Protein AF-A0A7Y3JHS6-F1 (afdb_monomer_lite)

Foldseek 3Di:
DKFQAAQQPDDPVCHCVRVLQVVLLQCAFPPAHHCRVQVLQVVVPHHEPPQWDWDGDHGIIDTGHHDDPVDPVGVVVVVVSVVRVVVGGDDDPVVSVVSVVVSVVVVVVVVVVVVD

Sequence (116 aa):
MLVHAGSVQETPEQRGLAHLLEHLEFQGTEHFAPQAIVNFLETNGMKFGADLNAQTGFTSTQFFLDVPTEKPEIFQTALQIIGDWAAGPKIVPAVFENEKKVVEEEARLRMDNVRG

Secondary structure (DSSP, 8-state):
-EES--GGG--GGGTTHHHHHHHHTTS--SS--TTHHHHHHHHTT--BTTTEEEEE-SS-EEEEE---SS-HHHHHHHHHHHHHHHH-----HHHHHHHHHHHHHHHHHHHHHHH-

Structure (mmCIF, N/CA/C/O backbone):
data_AF-A0A7Y3JHS6-F1
#
_entry.id   AF-A0A7Y3JHS6-F1
#
loop_
_atom_site.group_PDB
_atom_site.id
_atom_site.type_symbol
_atom_site.label_atom_id
_atom_site.label_alt_id
_atom_site.label_comp_id
_atom_site.label_asym_id
_atom_site.label_entity_id
_atom_site.label_seq_id
_atom_site.pdbx_PDB_ins_code
_atom_site.Cartn_x
_atom_site.Cartn_y
_atom_site.Cartn_z
_atom_site.occupancy
_atom_site.B_iso_or_equiv
_atom_site.auth_seq_id
_atom_site.auth_comp_id
_atom_site.auth_asym_id
_atom_site.auth_atom_id
_atom_site.pdbx_PDB_model_num
ATOM 1 N N . MET A 1 1 ? 3.722 -5.402 6.652 1.00 94.75 1 MET A N 1
ATOM 2 C CA . MET A 1 1 ? 4.011 -6.499 5.705 1.00 94.75 1 MET A CA 1
ATOM 3 C C . MET A 1 1 ? 5.229 -6.134 4.868 1.00 94.75 1 MET A C 1
ATOM 5 O O . MET A 1 1 ? 5.341 -4.984 4.466 1.00 94.75 1 MET A O 1
ATOM 9 N N . LEU A 1 2 ? 6.131 -7.086 4.621 1.00 97.38 2 LEU A N 1
ATOM 10 C CA . LEU A 1 2 ? 7.306 -6.895 3.767 1.00 97.38 2 LEU A CA 1
ATOM 11 C C . LEU A 1 2 ? 7.223 -7.845 2.570 1.00 97.38 2 LEU A C 1
ATOM 13 O O . LEU A 1 2 ? 7.159 -9.060 2.751 1.00 97.38 2 LEU A O 1
ATOM 17 N N . VAL A 1 3 ? 7.265 -7.283 1.367 1.00 97.25 3 VAL A N 1
ATOM 18 C CA . VAL A 1 3 ? 7.413 -8.012 0.107 1.00 97.25 3 VAL A CA 1
ATOM 19 C C . VAL A 1 3 ? 8.874 -7.904 -0.320 1.00 97.25 3 VAL A C 1
ATOM 21 O O . VAL A 1 3 ? 9.399 -6.806 -0.501 1.00 97.25 3 VAL A O 1
ATOM 24 N N . HIS A 1 4 ? 9.553 -9.039 -0.487 1.00 96.94 4 HIS A N 1
ATOM 25 C CA . HIS A 1 4 ? 10.969 -9.102 -0.885 1.00 96.94 4 HIS A CA 1
ATOM 26 C C . HIS A 1 4 ? 11.180 -8.904 -2.399 1.00 96.94 4 HIS A C 1
ATOM 28 O O . HIS A 1 4 ? 11.974 -9.603 -3.030 1.00 96.94 4 HIS A O 1
ATOM 34 N N . ALA A 1 5 ? 10.440 -7.964 -2.979 1.00 96.00 5 ALA A N 1
ATOM 35 C CA . ALA A 1 5 ? 10.576 -7.511 -4.352 1.00 96.00 5 ALA A CA 1
ATOM 36 C C . ALA A 1 5 ? 10.334 -6.002 -4.393 1.00 96.00 5 ALA A C 1
ATOM 38 O O . ALA A 1 5 ? 9.418 -5.511 -3.740 1.00 96.00 5 ALA A O 1
ATOM 39 N N . GLY A 1 6 ? 11.177 -5.287 -5.126 1.00 94.88 6 GLY A N 1
ATOM 40 C CA . GLY A 1 6 ? 11.060 -3.862 -5.402 1.00 94.88 6 GLY A CA 1
ATOM 41 C C . GLY A 1 6 ? 11.390 -3.605 -6.869 1.00 94.88 6 GLY A C 1
ATOM 42 O O . GLY A 1 6 ? 11.260 -4.495 -7.712 1.00 94.88 6 GLY A O 1
ATOM 43 N N . SER A 1 7 ? 11.852 -2.400 -7.194 1.00 95.38 7 SER A N 1
ATOM 44 C CA . SER A 1 7 ? 12.109 -2.040 -8.595 1.00 95.38 7 SER A CA 1
ATOM 45 C C . SER A 1 7 ? 13.289 -2.774 -9.250 1.00 95.38 7 SER A C 1
ATOM 47 O O . SER A 1 7 ? 13.364 -2.825 -10.475 1.00 95.38 7 SER A O 1
ATOM 49 N N . VAL A 1 8 ? 14.205 -3.393 -8.493 1.00 96.19 8 VAL A N 1
ATOM 50 C CA . VAL A 1 8 ? 15.340 -4.143 -9.073 1.00 96.19 8 VAL A CA 1
ATOM 51 C C . VAL A 1 8 ? 14.899 -5.407 -9.808 1.00 96.19 8 VAL A C 1
ATOM 53 O O . VAL A 1 8 ? 15.609 -5.881 -10.692 1.00 96.19 8 VAL A O 1
ATOM 56 N N . GLN A 1 9 ? 13.741 -5.961 -9.453 1.00 96.31 9 GLN A N 1
ATOM 57 C CA . GLN A 1 9 ? 13.188 -7.151 -10.095 1.00 96.31 9 GLN A CA 1
ATOM 58 C C . GLN A 1 9 ? 12.424 -6.829 -11.390 1.00 96.31 9 GLN A C 1
ATOM 60 O O . GLN A 1 9 ? 11.978 -7.751 -12.072 1.00 96.31 9 GLN A O 1
ATOM 65 N N . GLU A 1 10 ? 12.272 -5.553 -11.750 1.00 95.44 10 GLU A N 1
ATOM 66 C CA . GLU A 1 10 ? 11.557 -5.136 -12.955 1.00 95.44 10 GLU A CA 1
ATOM 67 C C . GLU A 1 10 ? 12.393 -5.357 -14.225 1.00 95.44 10 GLU A C 1
ATOM 69 O O . GLU A 1 10 ? 13.581 -5.032 -14.301 1.00 95.44 10 GLU A O 1
ATOM 74 N N . THR A 1 11 ? 11.743 -5.855 -15.276 1.00 96.00 11 THR A N 1
ATOM 75 C CA . THR A 1 11 ? 12.275 -5.794 -16.646 1.00 96.00 11 THR A CA 1
ATOM 76 C C . THR A 1 11 ? 12.175 -4.370 -17.215 1.00 96.00 11 THR A C 1
ATOM 78 O O . THR A 1 11 ? 11.444 -3.535 -16.672 1.00 96.00 11 THR A O 1
ATOM 81 N N . PRO A 1 12 ? 12.874 -4.044 -18.322 1.00 92.56 12 PRO A N 1
ATOM 82 C CA . PRO A 1 12 ? 12.742 -2.740 -18.975 1.00 92.56 12 PRO A CA 1
ATOM 83 C C . PRO A 1 12 ? 11.294 -2.352 -19.308 1.00 92.56 12 PRO A C 1
ATOM 85 O O . PRO A 1 12 ? 10.941 -1.177 -19.200 1.00 92.56 12 PRO A O 1
ATOM 88 N N . GLU A 1 13 ? 10.456 -3.327 -19.658 1.00 92.00 13 GLU A N 1
ATOM 89 C CA . GLU A 1 13 ? 9.036 -3.157 -19.978 1.00 92.00 13 GLU A CA 1
ATOM 90 C C . GLU A 1 13 ? 8.152 -2.981 -18.730 1.00 92.00 13 GLU A C 1
ATOM 92 O O . GLU A 1 13 ? 7.012 -2.536 -18.841 1.00 92.00 13 GLU A O 1
ATOM 97 N N . GLN A 1 14 ? 8.669 -3.317 -17.545 1.00 92.44 14 GLN A N 1
ATOM 98 C CA . GLN A 1 14 ? 7.968 -3.258 -16.257 1.00 92.44 14 GLN A CA 1
ATOM 99 C C . GLN A 1 14 ? 8.437 -2.098 -15.373 1.00 92.44 14 GLN A C 1
ATOM 101 O O . GLN A 1 14 ? 8.092 -2.057 -14.196 1.00 92.44 14 GLN A O 1
ATOM 106 N N . ARG A 1 15 ? 9.230 -1.161 -15.900 1.00 89.94 15 ARG A N 1
ATOM 107 C CA . ARG A 1 15 ? 9.760 -0.049 -15.103 1.00 89.94 15 ARG A CA 1
ATOM 108 C C . ARG A 1 15 ? 8.648 0.744 -14.413 1.00 89.94 15 ARG A C 1
ATOM 110 O O . ARG A 1 15 ? 7.789 1.313 -15.084 1.00 89.94 15 ARG A O 1
ATOM 117 N N . GLY A 1 16 ? 8.716 0.819 -13.086 1.00 91.69 16 GLY A N 1
ATOM 118 C CA . GLY A 1 16 ? 7.747 1.500 -12.226 1.00 91.69 16 GLY A CA 1
ATOM 119 C C . GLY A 1 16 ? 6.544 0.645 -11.819 1.00 91.69 16 GLY A C 1
ATOM 120 O O . GLY A 1 16 ? 5.682 1.133 -11.087 1.00 91.69 16 GLY A O 1
ATOM 121 N N . LEU A 1 17 ? 6.469 -0.614 -12.256 1.00 94.56 17 LEU A N 1
ATOM 122 C CA . LEU A 1 17 ? 5.344 -1.499 -11.967 1.00 94.56 17 LEU A CA 1
ATOM 123 C C . LEU A 1 17 ? 5.248 -1.869 -10.482 1.00 94.56 17 LEU A C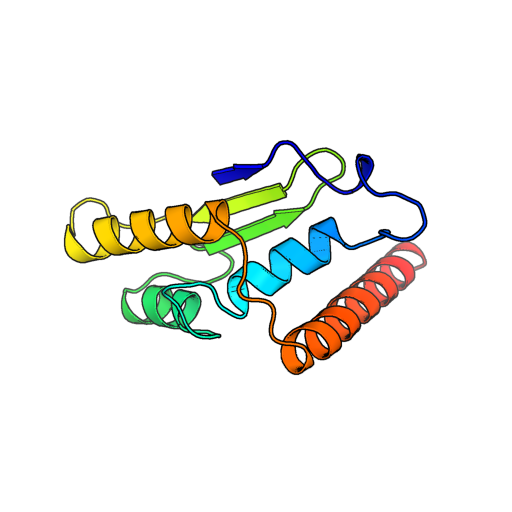 1
ATOM 125 O O . LEU A 1 17 ? 4.137 -1.960 -9.973 1.00 94.56 17 LEU A O 1
ATOM 129 N N . ALA A 1 18 ? 6.362 -2.051 -9.772 1.00 96.19 18 ALA A N 1
ATOM 130 C CA . ALA A 1 18 ? 6.350 -2.366 -8.343 1.00 96.19 18 ALA A CA 1
ATOM 131 C C . ALA A 1 18 ? 5.703 -1.234 -7.526 1.00 96.19 18 ALA A C 1
ATOM 133 O O . ALA A 1 18 ? 4.851 -1.488 -6.680 1.00 96.19 18 ALA A O 1
ATOM 134 N N . HIS A 1 19 ? 6.046 0.017 -7.844 1.00 96.69 19 HIS A N 1
ATOM 135 C CA . HIS A 1 19 ? 5.452 1.197 -7.211 1.00 96.69 19 HIS A CA 1
ATOM 136 C C . HIS A 1 19 ? 3.989 1.395 -7.631 1.00 96.69 19 HIS A C 1
ATOM 138 O O . HIS A 1 19 ? 3.144 1.736 -6.814 1.00 96.69 19 HIS A O 1
ATOM 144 N N . LEU A 1 20 ? 3.648 1.116 -8.892 1.00 96.69 20 LEU A N 1
ATOM 145 C CA . LEU A 1 20 ? 2.254 1.141 -9.333 1.00 96.69 20 LEU A CA 1
ATOM 146 C C . LEU A 1 20 ? 1.401 0.086 -8.615 1.00 96.69 20 LEU A C 1
ATOM 148 O O . LEU A 1 20 ? 0.270 0.369 -8.233 1.00 96.69 20 LEU A O 1
ATOM 152 N N . LEU A 1 21 ? 1.928 -1.123 -8.415 1.00 96.44 21 LEU A N 1
ATOM 153 C CA . LEU A 1 21 ? 1.233 -2.171 -7.670 1.00 96.44 21 LEU A CA 1
ATOM 154 C C . LEU A 1 21 ? 1.008 -1.764 -6.214 1.00 96.44 21 LEU A C 1
ATOM 156 O O . LEU A 1 21 ? -0.098 -1.949 -5.722 1.00 96.44 21 LEU A O 1
ATOM 160 N N . GLU A 1 22 ? 1.994 -1.138 -5.567 1.00 96.94 22 GLU A N 1
ATOM 161 C CA . GLU A 1 22 ? 1.824 -0.546 -4.234 1.00 96.94 22 GLU A CA 1
ATOM 162 C C . GLU A 1 22 ? 0.638 0.431 -4.179 1.00 96.94 22 GLU A C 1
ATOM 164 O O . GLU A 1 22 ? -0.188 0.333 -3.275 1.00 96.94 22 GLU A O 1
ATOM 169 N N . HIS A 1 23 ? 0.503 1.327 -5.161 1.00 96.44 23 HIS A N 1
ATOM 170 C CA . HIS A 1 23 ? -0.634 2.253 -5.236 1.00 96.44 23 HIS A CA 1
ATOM 171 C C . HIS A 1 23 ? -1.971 1.525 -5.413 1.00 96.44 23 HIS A C 1
ATOM 173 O O . HIS A 1 23 ? -2.971 1.868 -4.778 1.00 96.44 23 HIS A O 1
ATOM 179 N N . LEU A 1 24 ? -2.000 0.506 -6.274 1.00 96.75 24 LEU A N 1
ATOM 180 C CA . LEU A 1 24 ? -3.220 -0.237 -6.581 1.00 96.75 24 LEU A CA 1
ATOM 181 C C . LEU A 1 24 ? -3.785 -0.978 -5.364 1.00 96.75 24 LEU A C 1
ATOM 183 O O . LEU A 1 24 ? -5.002 -1.134 -5.284 1.00 96.75 24 LEU A O 1
ATOM 187 N N . GLU A 1 25 ? -2.952 -1.343 -4.387 1.00 96.31 25 GLU A N 1
ATOM 188 C CA . GLU A 1 25 ? -3.401 -1.928 -3.111 1.00 96.31 25 GLU A CA 1
ATOM 189 C C . GLU A 1 25 ? -4.306 -0.991 -2.294 1.00 96.31 25 GLU A C 1
ATOM 191 O O . GLU A 1 25 ? -5.113 -1.446 -1.482 1.00 96.31 25 GLU A O 1
ATOM 196 N N . PHE A 1 26 ? -4.230 0.324 -2.524 1.00 94.69 26 PHE A N 1
ATOM 197 C CA . PHE A 1 26 ? -5.128 1.309 -1.908 1.00 94.69 26 PHE A CA 1
ATOM 198 C C . PHE A 1 26 ? -6.372 1.606 -2.751 1.00 94.69 26 PHE A C 1
ATOM 200 O O . PHE A 1 26 ? -7.352 2.163 -2.244 1.00 94.69 26 PHE A O 1
ATOM 207 N N . GLN A 1 27 ? -6.364 1.204 -4.023 1.00 96.06 27 GLN A N 1
ATOM 208 C CA . GLN A 1 27 ? -7.480 1.398 -4.947 1.00 96.06 27 GLN A CA 1
ATOM 209 C C . GLN A 1 27 ? -8.460 0.222 -4.984 1.00 96.06 27 GLN A C 1
ATOM 211 O O . GLN A 1 27 ? -9.443 0.256 -5.725 1.00 96.06 27 GLN A O 1
ATOM 216 N N . GLY A 1 28 ? -8.240 -0.790 -4.154 1.00 95.75 28 GLY A N 1
ATOM 217 C CA . GLY A 1 28 ? -9.211 -1.834 -3.873 1.00 95.75 28 GLY A CA 1
ATOM 218 C C . GLY A 1 28 ? -8.625 -3.234 -3.958 1.00 95.75 28 GLY A C 1
ATOM 219 O O . GLY A 1 28 ? -7.765 -3.542 -4.781 1.00 95.75 28 GLY A O 1
ATOM 220 N N . THR A 1 29 ? -9.157 -4.099 -3.112 1.00 97.25 29 THR A N 1
ATOM 221 C CA . THR A 1 29 ? -8.755 -5.492 -2.943 1.00 97.25 29 THR A CA 1
ATOM 222 C C . THR A 1 29 ? -9.986 -6.395 -3.048 1.00 97.25 29 THR A C 1
ATOM 224 O O . THR A 1 29 ? -11.058 -5.955 -3.480 1.00 97.25 29 THR A O 1
ATOM 227 N N . GLU A 1 30 ? -9.856 -7.673 -2.694 1.00 96.69 30 GLU A N 1
ATOM 228 C CA . GLU A 1 30 ? -10.987 -8.605 -2.714 1.00 96.69 30 GLU A CA 1
ATOM 229 C C . GLU A 1 30 ? -12.122 -8.159 -1.778 1.00 96.69 30 GLU A C 1
ATOM 231 O O . GLU A 1 30 ? -13.286 -8.145 -2.186 1.00 96.69 30 GLU A O 1
ATOM 236 N N . HIS A 1 31 ? -11.794 -7.738 -0.552 1.00 97.94 31 HIS A N 1
ATOM 237 C CA . HIS A 1 31 ? -12.785 -7.396 0.473 1.00 97.94 31 HIS A CA 1
ATOM 238 C C . HIS A 1 31 ? -13.014 -5.891 0.636 1.00 97.94 31 HIS A C 1
ATOM 240 O O . HIS A 1 31 ? -14.051 -5.489 1.171 1.00 97.94 31 HIS A O 1
ATOM 246 N N . PHE A 1 32 ? -12.092 -5.044 0.173 1.00 97.44 32 PHE A N 1
ATOM 247 C CA . PHE A 1 32 ? -12.173 -3.598 0.367 1.00 97.44 32 PHE A CA 1
ATOM 248 C C . PHE A 1 32 ? -12.290 -2.859 -0.965 1.00 97.44 32 PHE A C 1
ATOM 250 O O . PHE A 1 32 ? -11.433 -2.950 -1.838 1.00 97.44 32 PHE A O 1
ATOM 257 N N . ALA A 1 33 ? -13.362 -2.079 -1.111 1.00 96.44 33 ALA A N 1
ATOM 258 C CA . ALA A 1 33 ? -13.535 -1.161 -2.233 1.00 96.44 33 ALA A CA 1
ATOM 259 C C . ALA A 1 33 ? -12.481 -0.027 -2.198 1.00 96.44 33 ALA A C 1
ATOM 261 O O . ALA A 1 33 ? -11.894 0.218 -1.137 1.00 96.44 33 ALA A O 1
ATOM 262 N N . PRO A 1 34 ? -12.268 0.710 -3.309 1.00 94.06 34 PRO A N 1
ATOM 263 C CA . PRO A 1 34 ? -11.407 1.891 -3.302 1.00 94.06 34 PRO A CA 1
ATOM 264 C C . PRO A 1 34 ? -11.735 2.821 -2.127 1.00 94.06 34 PRO A C 1
ATOM 266 O O . PRO A 1 34 ? -12.910 3.020 -1.803 1.00 94.06 34 PRO A O 1
ATOM 269 N N . GLN A 1 35 ? -10.705 3.374 -1.482 1.00 92.56 35 GLN A N 1
ATOM 270 C CA . GLN A 1 35 ? -10.804 4.247 -0.301 1.00 92.56 35 GLN A CA 1
ATOM 271 C C . GLN A 1 35 ? -11.352 3.573 0.980 1.00 92.56 35 GLN A C 1
ATOM 273 O O . GLN A 1 35 ? -11.250 4.156 2.059 1.00 92.56 35 GLN A O 1
ATOM 278 N N . ALA A 1 36 ? -11.888 2.347 0.933 1.00 96.25 36 ALA A N 1
ATOM 279 C CA . ALA A 1 36 ? -12.516 1.716 2.099 1.00 96.25 36 ALA A CA 1
ATOM 280 C C . ALA A 1 36 ? -11.521 1.447 3.238 1.00 96.25 36 ALA A C 1
ATOM 282 O O . ALA A 1 36 ? -11.864 1.666 4.397 1.00 96.25 36 ALA A O 1
ATOM 283 N N . ILE A 1 37 ? -10.288 1.043 2.913 1.00 95.62 37 ILE A N 1
ATOM 284 C CA . ILE A 1 37 ? -9.208 0.846 3.895 1.00 95.62 37 ILE A CA 1
ATOM 285 C C . ILE A 1 37 ? -8.901 2.162 4.621 1.00 95.62 37 ILE A C 1
ATOM 287 O O . ILE A 1 37 ? -8.884 2.211 5.850 1.00 95.62 37 ILE A O 1
ATOM 291 N N . VAL A 1 38 ? -8.713 3.247 3.865 1.00 94.50 38 VAL A N 1
ATOM 292 C CA . VAL A 1 38 ? -8.409 4.573 4.421 1.00 94.50 38 VAL A CA 1
ATOM 293 C C . VAL A 1 38 ? -9.577 5.089 5.265 1.00 94.50 38 VAL A C 1
ATOM 295 O O . VAL A 1 38 ? -9.375 5.503 6.402 1.00 94.50 38 VAL A O 1
ATOM 298 N N . ASN A 1 39 ? -10.810 4.977 4.769 1.00 95.44 39 ASN A N 1
ATOM 299 C CA . ASN A 1 39 ? -12.010 5.385 5.504 1.00 95.44 39 ASN A CA 1
ATOM 300 C C . ASN A 1 39 ? -12.193 4.594 6.805 1.00 95.44 39 ASN A C 1
ATOM 302 O O . ASN A 1 39 ? -12.602 5.160 7.822 1.00 95.44 39 ASN A O 1
ATOM 306 N N . PHE A 1 40 ? -11.905 3.289 6.781 1.00 95.38 40 PHE A N 1
ATOM 307 C CA . PHE A 1 40 ? -11.932 2.440 7.968 1.00 95.38 40 PHE A CA 1
ATOM 308 C C . PHE A 1 40 ? -10.947 2.953 9.023 1.0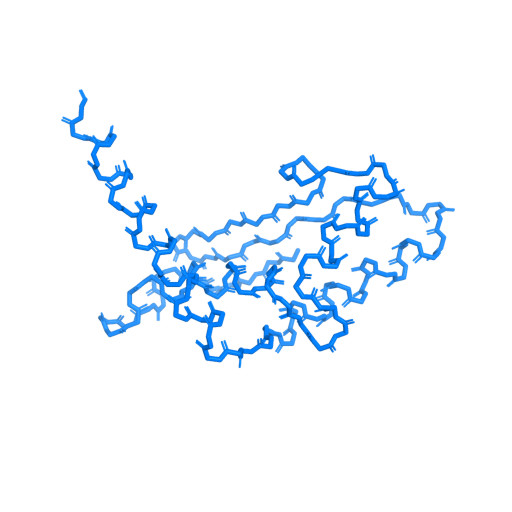0 95.38 40 PHE A C 1
ATOM 310 O O . PHE A 1 40 ? -11.324 3.087 10.188 1.00 95.38 40 PHE A O 1
ATOM 317 N N . LEU A 1 41 ? -9.723 3.295 8.622 1.00 93.62 41 LEU A N 1
ATOM 318 C CA . LEU A 1 41 ? -8.713 3.847 9.523 1.00 93.62 41 LEU A CA 1
ATOM 319 C C . LEU A 1 41 ? -9.149 5.187 10.117 1.00 93.62 41 LEU A C 1
ATOM 321 O O . LEU A 1 41 ? -9.190 5.329 11.341 1.00 93.62 41 LEU A O 1
ATOM 325 N N . GLU A 1 42 ? -9.552 6.130 9.268 1.00 94.00 42 GLU A N 1
ATOM 326 C CA . GLU A 1 42 ? -9.963 7.475 9.685 1.00 94.00 42 GLU A CA 1
ATOM 327 C C . GLU A 1 42 ? -11.161 7.447 10.638 1.00 94.00 42 GLU A C 1
ATOM 329 O O . GLU A 1 42 ? -11.152 8.106 11.680 1.00 94.00 42 GLU A O 1
ATOM 334 N N . THR A 1 43 ? -12.161 6.611 10.347 1.00 95.25 43 THR A N 1
ATOM 335 C CA . THR A 1 43 ? -13.353 6.446 11.201 1.00 95.25 43 THR A CA 1
ATOM 336 C C . THR A 1 43 ? -13.004 5.866 12.573 1.00 95.25 43 THR A C 1
ATOM 338 O O . THR A 1 43 ? -13.697 6.127 13.557 1.00 95.25 43 THR A O 1
ATOM 341 N N . ASN A 1 44 ? -11.913 5.106 12.666 1.00 94.38 44 ASN A N 1
ATOM 342 C CA . ASN A 1 44 ? -11.439 4.511 13.910 1.00 94.38 44 ASN A CA 1
ATOM 343 C C . ASN A 1 44 ? -10.330 5.331 14.600 1.00 94.38 44 ASN A C 1
ATOM 345 O O . ASN A 1 44 ? -9.749 4.861 15.581 1.0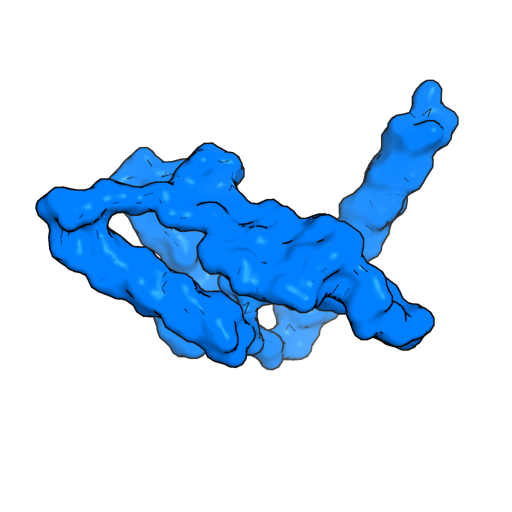0 94.38 44 ASN A O 1
ATOM 349 N N . GLY A 1 45 ? -10.084 6.566 14.147 1.00 93.62 45 GLY A N 1
ATOM 350 C CA . GLY A 1 45 ? -9.160 7.516 14.776 1.00 93.62 45 GLY A CA 1
ATOM 351 C C . GLY A 1 45 ? -7.698 7.387 14.344 1.00 93.62 45 GLY A C 1
ATOM 352 O O . GLY A 1 45 ? -6.839 8.002 14.972 1.00 93.62 45 GLY A O 1
ATOM 353 N N . MET A 1 46 ? -7.424 6.619 13.291 1.00 95.12 46 MET A N 1
ATOM 354 C CA . MET A 1 46 ? -6.097 6.441 12.693 1.00 95.12 46 MET A CA 1
ATOM 355 C C . MET A 1 46 ? -5.948 7.329 11.452 1.00 95.12 46 MET A C 1
ATOM 357 O O . MET A 1 46 ? -6.933 7.841 10.920 1.00 95.12 46 MET A O 1
ATOM 361 N N . LYS A 1 47 ? -4.721 7.548 10.985 1.00 91.69 47 LYS A N 1
ATOM 362 C CA . LYS A 1 47 ? -4.414 8.478 9.892 1.00 91.69 47 LYS A CA 1
ATOM 363 C C . LYS A 1 47 ? -3.558 7.835 8.813 1.00 91.69 47 LYS A C 1
ATOM 365 O O . LYS A 1 47 ? -2.524 7.229 9.094 1.00 91.69 47 LYS A O 1
ATOM 370 N N . PHE A 1 48 ? -3.933 8.075 7.558 1.00 89.38 48 PHE A N 1
ATOM 371 C CA . PHE A 1 48 ? -3.061 7.803 6.420 1.00 89.38 48 PHE A CA 1
ATOM 372 C C . PHE A 1 48 ? -1.756 8.613 6.528 1.00 89.38 48 PHE A C 1
ATOM 374 O O . PHE A 1 48 ? -1.755 9.768 6.959 1.00 89.38 48 PHE A O 1
ATOM 381 N N . GLY A 1 49 ? -0.635 7.993 6.174 1.00 88.56 49 GLY A N 1
ATOM 382 C CA . GLY A 1 49 ? 0.728 8.502 6.316 1.00 88.56 49 GLY A CA 1
ATOM 383 C C . GLY A 1 49 ? 1.369 8.226 7.681 1.00 88.56 49 GLY A C 1
ATOM 384 O O . GLY A 1 49 ? 2.550 7.883 7.722 1.00 88.56 49 GLY A O 1
ATOM 385 N N . ALA A 1 50 ? 0.615 8.361 8.779 1.00 90.88 50 ALA A N 1
ATOM 386 C CA . ALA A 1 50 ? 1.129 8.155 10.139 1.00 90.88 50 ALA A CA 1
ATOM 387 C C . ALA A 1 50 ? 0.954 6.708 10.623 1.00 90.88 50 ALA A C 1
ATOM 389 O O . ALA A 1 50 ? 1.931 6.083 11.025 1.00 90.88 50 ALA A O 1
ATOM 390 N N . ASP A 1 51 ? -0.271 6.186 10.541 1.00 93.56 51 ASP A N 1
ATOM 391 C CA . ASP A 1 51 ? -0.642 4.860 11.052 1.00 93.56 51 ASP A CA 1
ATOM 392 C C . ASP A 1 51 ? -0.803 3.841 9.912 1.00 93.56 51 ASP A C 1
ATOM 394 O O . ASP A 1 51 ? -0.637 2.640 10.101 1.00 93.56 51 ASP A O 1
ATOM 398 N N . LEU A 1 52 ? -1.086 4.318 8.697 1.00 94.31 52 LEU A N 1
ATOM 399 C CA . LEU A 1 52 ? -1.109 3.519 7.474 1.00 94.31 52 LEU A CA 1
ATOM 400 C C . LEU A 1 52 ? -0.168 4.130 6.448 1.00 94.31 52 LEU A C 1
ATOM 402 O O . LEU A 1 52 ? -0.336 5.292 6.089 1.00 94.31 52 LEU A O 1
ATOM 406 N N . ASN A 1 53 ? 0.772 3.352 5.924 1.00 95.00 53 ASN A N 1
ATOM 407 C CA . ASN A 1 53 ? 1.659 3.823 4.866 1.00 95.00 53 ASN A CA 1
ATOM 408 C C . ASN A 1 53 ? 2.158 2.664 4.001 1.00 95.00 53 ASN A C 1
ATOM 410 O O . ASN A 1 53 ? 2.112 1.506 4.418 1.00 95.00 53 ASN A O 1
ATOM 414 N N . ALA A 1 54 ? 2.680 2.969 2.823 1.00 96.38 54 ALA A N 1
ATOM 415 C CA . ALA A 1 54 ? 3.428 2.020 2.022 1.00 96.38 54 ALA A CA 1
ATOM 416 C C . ALA A 1 54 ? 4.627 2.699 1.361 1.00 96.38 54 ALA A C 1
ATOM 418 O O . ALA A 1 54 ? 4.709 3.923 1.277 1.00 96.38 54 ALA A O 1
ATOM 419 N N . GLN A 1 55 ? 5.611 1.890 0.987 1.00 96.44 55 GLN A N 1
ATOM 420 C CA . GLN A 1 55 ? 6.770 2.372 0.259 1.00 96.44 55 GLN A CA 1
ATOM 421 C C . GLN A 1 55 ? 7.418 1.252 -0.547 1.00 96.44 55 GLN A C 1
ATOM 423 O O . GLN A 1 55 ? 7.795 0.207 -0.005 1.00 96.44 55 GLN A O 1
ATOM 428 N N . THR A 1 56 ? 7.671 1.539 -1.816 1.00 97.19 56 THR A N 1
ATOM 429 C CA . THR A 1 56 ? 8.474 0.719 -2.720 1.00 97.19 56 THR A CA 1
ATOM 430 C C . THR A 1 56 ? 9.889 1.270 -2.817 1.00 97.19 56 THR A C 1
ATOM 432 O O . THR A 1 56 ? 10.131 2.407 -3.227 1.00 97.19 56 THR A O 1
ATOM 435 N N . GLY A 1 57 ? 10.849 0.439 -2.424 1.00 95.62 57 GLY A N 1
ATOM 436 C CA . GLY A 1 57 ? 12.275 0.666 -2.596 1.00 95.62 57 GLY A CA 1
ATOM 437 C C . GLY A 1 57 ? 12.851 -0.140 -3.758 1.00 95.62 57 GLY A C 1
ATOM 438 O O . GLY A 1 57 ? 12.144 -0.748 -4.560 1.00 95.62 57 GLY A O 1
ATOM 439 N N . PHE A 1 58 ? 14.183 -0.170 -3.833 1.00 95.62 58 PHE A N 1
ATOM 440 C CA . PHE A 1 58 ? 14.873 -0.915 -4.884 1.00 95.62 58 PHE A CA 1
ATOM 441 C C . PHE A 1 58 ? 14.698 -2.427 -4.729 1.00 95.62 58 PHE A C 1
ATOM 443 O O . PHE A 1 58 ? 14.474 -3.116 -5.710 1.00 95.62 58 PHE A O 1
ATOM 450 N N . THR A 1 59 ? 14.770 -2.954 -3.507 1.00 97.19 59 THR A N 1
ATOM 451 C CA . THR A 1 59 ? 14.784 -4.405 -3.252 1.00 97.19 59 THR A CA 1
ATOM 452 C C . THR A 1 59 ? 13.512 -4.943 -2.604 1.00 97.19 59 THR A C 1
ATOM 454 O O . THR A 1 59 ? 13.349 -6.161 -2.528 1.00 97.19 59 THR A O 1
ATOM 457 N N . SER A 1 60 ? 12.629 -4.069 -2.118 1.00 97.50 60 SER A N 1
ATOM 458 C CA . SER A 1 60 ? 11.428 -4.453 -1.380 1.00 97.50 60 SER A CA 1
ATOM 459 C C . SER A 1 60 ? 10.312 -3.418 -1.471 1.00 97.50 60 SER A C 1
ATOM 461 O O . SER A 1 60 ? 10.575 -2.227 -1.645 1.00 97.50 60 SER A O 1
ATOM 463 N N . THR A 1 61 ? 9.086 -3.882 -1.239 1.00 98.00 61 THR A N 1
ATOM 464 C CA . THR A 1 61 ? 7.902 -3.059 -0.987 1.00 98.00 61 THR A CA 1
ATOM 465 C C . THR A 1 61 ? 7.392 -3.351 0.420 1.00 98.00 61 THR A C 1
ATOM 467 O O . THR A 1 61 ? 7.297 -4.506 0.846 1.00 98.00 61 THR A O 1
ATOM 470 N N . GLN A 1 62 ? 7.116 -2.300 1.181 1.00 97.75 62 GLN A N 1
ATOM 471 C CA . GLN A 1 62 ? 6.718 -2.373 2.583 1.00 97.75 62 GLN A CA 1
ATOM 472 C C . GLN A 1 62 ? 5.360 -1.718 2.770 1.00 97.75 62 GLN A C 1
ATOM 474 O O . GLN A 1 62 ? 5.158 -0.603 2.310 1.00 97.75 62 GLN A O 1
ATOM 479 N N . PHE A 1 63 ? 4.474 -2.391 3.498 1.00 97.31 63 PHE A N 1
ATOM 480 C CA . PHE A 1 63 ? 3.188 -1.855 3.937 1.00 97.31 63 PHE A CA 1
ATOM 481 C C . PHE A 1 63 ? 3.179 -1.784 5.462 1.00 97.31 63 PHE A C 1
ATOM 483 O O . PHE A 1 63 ? 3.472 -2.776 6.141 1.00 97.31 63 PHE A O 1
ATOM 490 N N . PHE A 1 64 ? 2.840 -0.626 6.003 1.00 95.69 64 PHE A N 1
ATOM 491 C CA . PHE A 1 64 ? 2.785 -0.324 7.425 1.00 95.69 64 PHE A CA 1
ATOM 492 C C . PHE A 1 64 ? 1.334 -0.100 7.824 1.00 95.69 64 PHE A C 1
ATOM 494 O O . PHE A 1 64 ? 0.626 0.650 7.161 1.00 95.69 64 PHE A O 1
ATOM 501 N N . LEU A 1 65 ? 0.906 -0.772 8.888 1.00 96.31 65 LEU A N 1
ATOM 502 C CA . LEU A 1 65 ? -0.435 -0.665 9.444 1.00 96.31 65 LEU A CA 1
ATOM 503 C C . LEU A 1 65 ? -0.319 -0.783 10.964 1.00 96.31 65 LEU A C 1
ATOM 505 O O . LEU A 1 65 ? -0.031 -1.867 11.474 1.00 96.31 65 LEU A O 1
ATOM 509 N N . ASP A 1 66 ? -0.500 0.333 11.654 1.00 95.19 66 ASP A N 1
ATOM 510 C CA . ASP A 1 66 ? -0.551 0.426 13.107 1.00 95.19 66 ASP A CA 1
ATOM 511 C C . ASP A 1 66 ? -2.012 0.547 13.547 1.00 95.19 66 ASP A C 1
ATOM 513 O O . ASP A 1 66 ? -2.762 1.389 13.049 1.00 95.19 66 ASP A O 1
ATOM 517 N N . VAL A 1 67 ? -2.441 -0.357 14.426 1.00 94.44 67 VAL A N 1
ATOM 518 C CA . VAL A 1 67 ? -3.831 -0.473 14.871 1.00 94.44 67 VAL A CA 1
ATOM 519 C C . VAL A 1 67 ? -3.897 -0.857 16.351 1.00 94.44 67 VAL A C 1
ATOM 521 O O . VAL A 1 67 ? -3.067 -1.636 16.829 1.00 94.44 67 VAL A O 1
ATOM 524 N N . PRO A 1 68 ? -4.918 -0.390 17.093 1.00 93.12 68 PRO A N 1
ATOM 525 C CA . PRO A 1 68 ? -5.153 -0.831 18.465 1.00 93.12 68 PRO A CA 1
ATOM 526 C C . PRO A 1 68 ? -5.458 -2.334 18.518 1.00 93.12 68 PRO A C 1
ATOM 528 O O . PRO A 1 68 ? -6.277 -2.849 17.753 1.00 93.12 68 PRO A O 1
ATOM 531 N N . THR A 1 69 ? -4.836 -3.038 19.462 1.00 92.31 69 THR A N 1
ATOM 532 C CA . THR A 1 69 ? -4.979 -4.502 19.622 1.00 92.31 69 THR A CA 1
ATOM 533 C C . THR A 1 69 ? -6.045 -4.879 20.647 1.00 92.31 69 THR A C 1
ATOM 535 O O . THR A 1 69 ? -6.574 -5.988 20.642 1.00 92.31 69 THR A O 1
ATOM 538 N N . GLU A 1 70 ? -6.424 -3.933 21.500 1.00 94.25 70 GLU A N 1
ATOM 539 C CA . GLU A 1 70 ? -7.439 -4.063 22.539 1.00 94.25 70 GLU A CA 1
ATOM 540 C C . GLU A 1 70 ? -8.878 -4.006 22.003 1.00 94.25 70 GLU A C 1
ATOM 542 O O . GLU A 1 70 ? -9.825 -4.259 22.748 1.00 94.25 70 GLU A O 1
ATOM 547 N N . LYS A 1 71 ? -9.055 -3.691 20.712 1.00 93.62 71 LYS A N 1
ATOM 548 C CA . LYS A 1 71 ? -10.344 -3.679 20.007 1.00 93.62 71 LYS A CA 1
ATOM 549 C C . LYS A 1 71 ? -10.389 -4.835 18.997 1.00 93.62 71 LYS A C 1
ATOM 551 O O . LYS A 1 71 ? -9.912 -4.663 17.873 1.00 93.62 71 LYS A O 1
ATOM 556 N N . PRO A 1 72 ? -10.983 -5.993 19.350 1.00 94.88 72 PRO A N 1
ATOM 557 C CA . PRO A 1 72 ? -10.934 -7.197 18.517 1.00 94.88 72 PRO A CA 1
ATOM 558 C C . PRO A 1 72 ? -11.433 -6.998 17.082 1.00 94.88 72 PRO A C 1
ATOM 560 O O . PRO A 1 72 ? -10.820 -7.514 16.156 1.00 94.88 72 PRO A O 1
ATOM 563 N N . GLU A 1 73 ? -12.490 -6.206 16.891 1.00 95.56 73 GLU A N 1
ATOM 564 C CA . GLU A 1 73 ? -13.071 -5.896 15.574 1.00 95.56 73 GLU A CA 1
ATOM 565 C C . GLU A 1 73 ? -12.066 -5.177 14.652 1.00 95.56 73 GLU A C 1
ATOM 567 O O . GLU A 1 73 ? -11.925 -5.504 13.470 1.00 95.56 73 GLU A O 1
ATOM 572 N N . ILE A 1 74 ? -11.316 -4.212 15.203 1.00 95.88 74 ILE A N 1
ATOM 573 C CA . ILE A 1 74 ? -10.312 -3.450 14.447 1.00 95.88 74 ILE A CA 1
ATOM 574 C C . ILE A 1 74 ? -9.140 -4.356 14.099 1.00 95.88 74 ILE A C 1
ATOM 576 O O . ILE A 1 74 ? -8.695 -4.378 12.953 1.00 95.88 74 ILE A O 1
ATOM 580 N N . PHE A 1 75 ? -8.674 -5.135 15.072 1.00 95.94 75 PHE A N 1
ATOM 581 C CA . PHE A 1 75 ? -7.561 -6.050 14.876 1.00 95.94 75 PHE A CA 1
ATOM 582 C C . PHE A 1 75 ? -7.876 -7.128 13.827 1.00 95.94 75 PHE A C 1
ATOM 584 O O . PHE A 1 75 ? -7.054 -7.392 12.953 1.00 95.94 75 PHE A O 1
ATOM 591 N N . GLN A 1 76 ? -9.081 -7.706 13.849 1.00 96.88 76 GLN A N 1
ATOM 592 C CA . GLN A 1 76 ? -9.517 -8.668 12.830 1.00 96.88 76 GLN A CA 1
ATOM 593 C C . GLN A 1 76 ? -9.573 -8.037 11.436 1.00 96.88 76 GLN A C 1
ATOM 595 O O . GLN A 1 76 ? -9.073 -8.622 10.477 1.00 96.88 76 GLN A O 1
ATOM 600 N N . THR A 1 77 ? -10.112 -6.822 11.328 1.00 97.00 77 THR A N 1
ATOM 601 C CA . THR A 1 77 ? -10.154 -6.097 10.050 1.00 97.00 77 THR A CA 1
ATOM 602 C C . THR A 1 77 ? -8.745 -5.790 9.538 1.00 97.00 77 THR A C 1
ATOM 604 O O . THR A 1 77 ? -8.472 -5.957 8.354 1.00 97.00 77 THR A O 1
ATOM 607 N N . ALA A 1 78 ? -7.815 -5.420 10.420 1.00 96.56 78 ALA A N 1
ATOM 608 C CA . ALA A 1 78 ? -6.419 -5.180 10.062 1.00 96.56 78 ALA A CA 1
ATOM 609 C C . ALA A 1 78 ? -5.725 -6.438 9.516 1.00 96.56 78 ALA A C 1
ATOM 611 O O . ALA A 1 78 ? -4.988 -6.363 8.534 1.00 96.56 78 ALA A O 1
ATOM 612 N N . LEU A 1 79 ? -5.996 -7.606 10.107 1.00 97.06 79 LEU A N 1
ATOM 613 C CA . LEU A 1 79 ? -5.511 -8.882 9.580 1.00 97.06 79 LEU A CA 1
ATOM 614 C C . LEU A 1 79 ? -6.111 -9.198 8.205 1.00 97.06 79 LEU A C 1
ATOM 616 O O . LEU A 1 79 ? -5.391 -9.697 7.342 1.00 97.06 79 LEU A O 1
ATOM 620 N N . GLN A 1 80 ? -7.388 -8.871 7.977 1.00 98.00 80 GLN A N 1
ATOM 621 C CA . GLN A 1 80 ? -8.016 -9.019 6.662 1.00 98.00 80 GLN A CA 1
ATOM 622 C C . GLN A 1 80 ? -7.363 -8.101 5.620 1.00 98.00 80 GLN A C 1
ATOM 624 O O . GLN A 1 80 ? -7.077 -8.558 4.521 1.00 98.00 80 GLN A O 1
ATOM 629 N N . ILE A 1 81 ? -7.058 -6.847 5.974 1.00 97.69 81 ILE A N 1
ATOM 630 C CA . ILE A 1 81 ? -6.342 -5.904 5.096 1.00 97.69 81 ILE A CA 1
ATOM 631 C C . ILE A 1 81 ? -4.969 -6.467 4.706 1.00 97.69 81 ILE A C 1
ATOM 633 O O . ILE A 1 81 ? -4.612 -6.474 3.532 1.00 97.69 81 ILE A O 1
ATOM 637 N N . ILE A 1 82 ? -4.211 -6.994 5.673 1.00 97.25 82 ILE A N 1
ATOM 638 C CA . ILE A 1 82 ? -2.903 -7.609 5.402 1.00 97.25 82 ILE A CA 1
ATOM 639 C C . ILE A 1 82 ? -3.051 -8.853 4.514 1.00 97.25 82 ILE A C 1
ATOM 641 O O . ILE A 1 82 ? -2.229 -9.064 3.623 1.00 97.25 82 ILE A O 1
ATOM 645 N N . GLY A 1 83 ? -4.076 -9.676 4.752 1.00 97.94 83 GLY A N 1
ATOM 646 C CA . GLY A 1 83 ? -4.375 -10.847 3.926 1.00 97.94 83 GLY A CA 1
ATOM 647 C C . GLY A 1 83 ? -4.710 -10.477 2.481 1.00 97.94 83 GLY A C 1
ATOM 648 O O . GLY A 1 83 ? -4.228 -11.126 1.556 1.00 97.94 83 GLY A O 1
ATOM 649 N N . ASP A 1 84 ? -5.469 -9.403 2.294 1.00 97.75 84 ASP A N 1
ATOM 650 C CA . ASP A 1 84 ? -5.825 -8.863 0.987 1.00 97.75 84 ASP A CA 1
ATOM 651 C C . ASP A 1 84 ? -4.601 -8.328 0.237 1.00 97.75 84 ASP A C 1
ATOM 653 O O . ASP A 1 84 ? -4.378 -8.731 -0.902 1.00 97.75 84 ASP A O 1
ATOM 657 N N . TRP A 1 85 ? -3.747 -7.529 0.885 1.00 97.44 85 TRP A N 1
ATOM 658 C CA . TRP A 1 85 ? -2.490 -7.075 0.271 1.00 97.44 85 TRP A CA 1
ATOM 659 C C . TRP A 1 85 ? -1.551 -8.231 -0.086 1.00 97.44 85 TRP A C 1
ATOM 661 O O . TRP A 1 85 ? -0.801 -8.164 -1.054 1.00 97.44 85 TRP A O 1
ATOM 671 N N . ALA A 1 86 ? -1.562 -9.318 0.689 1.00 96.81 86 ALA A N 1
ATOM 672 C CA . ALA A 1 86 ? -0.778 -10.504 0.357 1.00 96.81 86 ALA A CA 1
ATOM 673 C C . ALA A 1 86 ? -1.341 -11.263 -0.860 1.00 96.81 86 ALA A C 1
ATOM 675 O O . ALA A 1 86 ? -0.584 -11.940 -1.558 1.00 96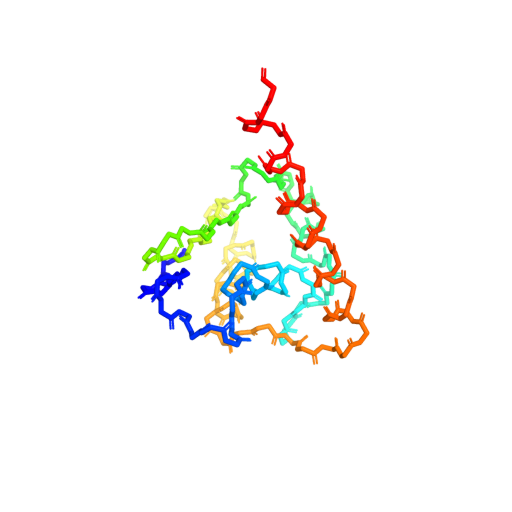.81 86 ALA A O 1
ATOM 676 N N . ALA A 1 87 ? -2.652 -11.173 -1.106 1.00 96.88 87 ALA A N 1
ATOM 677 C CA . ALA A 1 87 ? -3.318 -11.764 -2.266 1.00 96.88 87 ALA A CA 1
ATOM 678 C C . ALA A 1 87 ? -3.203 -10.890 -3.529 1.00 96.88 87 ALA A C 1
ATOM 680 O O . ALA A 1 87 ? -3.270 -11.417 -4.643 1.00 96.88 87 ALA A O 1
ATOM 681 N N . GLY A 1 88 ? -2.983 -9.587 -3.353 1.00 95.38 88 GLY A N 1
ATOM 682 C CA . GLY A 1 88 ? -2.802 -8.606 -4.414 1.00 95.38 88 GLY A CA 1
ATOM 683 C C . GLY A 1 88 ? -4.054 -7.761 -4.685 1.00 95.38 88 GLY A C 1
ATOM 684 O O . GLY A 1 88 ? -5.164 -8.105 -4.259 1.00 95.38 88 GLY A O 1
ATOM 685 N N . PRO A 1 89 ? -3.906 -6.671 -5.459 1.00 96.38 89 PRO A N 1
ATOM 686 C CA . PRO A 1 89 ? -4.975 -5.714 -5.664 1.00 96.38 89 PRO A CA 1
ATOM 687 C C . PRO A 1 89 ? -5.982 -6.218 -6.695 1.00 96.38 89 PRO A C 1
ATOM 689 O O . PRO A 1 89 ? -5.664 -6.963 -7.632 1.00 96.38 89 PRO A O 1
ATOM 692 N N . LYS A 1 90 ? -7.212 -5.717 -6.605 1.00 95.25 90 LYS A N 1
ATOM 693 C CA . LYS A 1 90 ? -8.225 -5.951 -7.630 1.00 95.25 90 LYS A CA 1
ATOM 694 C C . LYS A 1 90 ? -8.020 -4.984 -8.791 1.00 95.25 90 LYS A C 1
ATOM 696 O O . LYS A 1 90 ? -8.424 -3.824 -8.746 1.00 95.25 90 LYS A O 1
ATOM 701 N N . ILE A 1 91 ? -7.430 -5.477 -9.877 1.00 92.69 91 ILE A N 1
ATOM 702 C CA . ILE A 1 91 ? -7.091 -4.634 -11.028 1.00 92.69 91 ILE A CA 1
ATOM 703 C C . ILE A 1 91 ? -8.338 -4.338 -11.870 1.00 92.69 91 ILE A C 1
ATOM 705 O O . ILE A 1 91 ? -8.803 -5.160 -12.662 1.00 92.69 91 ILE A O 1
ATOM 709 N N . VAL A 1 92 ? -8.858 -3.119 -11.729 1.00 93.44 92 VAL A N 1
ATOM 710 C CA . VAL A 1 92 ? -9.886 -2.555 -12.612 1.00 93.44 92 VAL A CA 1
ATOM 711 C C . VAL A 1 92 ? -9.197 -1.710 -13.691 1.00 93.44 92 VAL A C 1
ATOM 713 O O . VAL A 1 92 ? -8.475 -0.780 -13.336 1.00 93.44 92 VAL A O 1
ATOM 716 N N . PRO A 1 93 ? -9.433 -1.946 -14.999 1.00 94.56 93 PRO A N 1
ATOM 717 C CA . PRO A 1 93 ? -8.703 -1.255 -16.069 1.00 94.56 93 PRO A CA 1
ATOM 718 C C . PRO A 1 93 ? -8.732 0.277 -15.979 1.00 94.56 93 PRO A C 1
ATOM 720 O O . PRO A 1 93 ? -7.712 0.931 -16.158 1.00 94.56 93 PRO A O 1
ATOM 723 N N . ALA A 1 94 ? -9.886 0.861 -15.647 1.00 94.00 94 ALA A N 1
ATOM 724 C CA . ALA A 1 94 ? -10.014 2.312 -15.513 1.00 94.00 94 ALA A CA 1
ATOM 725 C C . ALA A 1 94 ? -9.197 2.881 -14.337 1.00 94.00 94 ALA A C 1
ATOM 727 O O . ALA A 1 94 ? -8.647 3.972 -14.444 1.00 94.00 94 ALA A O 1
ATOM 728 N N . VAL A 1 95 ? -9.109 2.141 -13.229 1.00 93.19 95 VAL A N 1
ATOM 729 C CA . VAL A 1 95 ? -8.312 2.518 -12.052 1.00 93.19 95 VAL A CA 1
ATOM 730 C C . VAL A 1 95 ? -6.826 2.400 -12.370 1.00 93.19 95 VAL A C 1
ATOM 732 O O . VAL A 1 95 ? -6.071 3.326 -12.101 1.00 93.19 95 VAL A O 1
ATOM 735 N N . PHE A 1 96 ? -6.428 1.307 -13.024 1.00 94.50 96 PHE A N 1
ATOM 736 C CA . PHE A 1 96 ? -5.053 1.080 -13.459 1.00 94.50 96 PHE A CA 1
ATOM 737 C C . PHE A 1 96 ? -4.519 2.233 -14.316 1.00 94.50 96 PHE A C 1
ATOM 739 O O . PHE A 1 96 ? -3.460 2.784 -14.027 1.00 94.50 96 PHE A O 1
ATOM 746 N 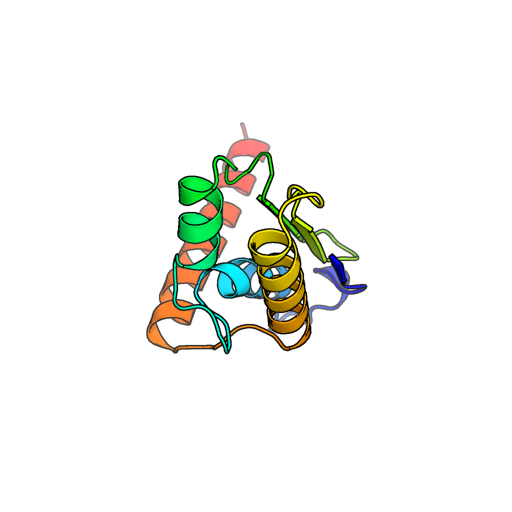N . GLU A 1 97 ? -5.274 2.644 -15.338 1.00 95.25 97 GLU A N 1
ATOM 747 C CA . GLU A 1 97 ? -4.867 3.742 -16.223 1.00 95.25 97 GLU A CA 1
ATOM 748 C C . GLU A 1 97 ? -4.798 5.099 -15.512 1.00 95.25 97 GLU A C 1
ATOM 750 O O . GLU A 1 97 ? -4.049 5.982 -15.934 1.00 95.25 97 GLU A O 1
ATOM 755 N N . ASN A 1 98 ? -5.571 5.291 -14.442 1.00 94.88 98 ASN A N 1
ATOM 756 C CA . ASN A 1 98 ? -5.510 6.510 -13.643 1.00 94.88 98 ASN A CA 1
ATOM 757 C C . ASN A 1 98 ? -4.285 6.507 -12.723 1.00 94.88 98 ASN A C 1
ATOM 759 O O . ASN A 1 98 ? -3.514 7.464 -12.761 1.00 94.88 98 ASN A O 1
ATOM 763 N N . GLU A 1 99 ? -4.059 5.430 -11.969 1.00 95.56 99 GLU A N 1
ATOM 764 C CA . GLU A 1 99 ? -2.901 5.318 -11.071 1.00 95.56 99 GLU A CA 1
ATOM 765 C C . GLU A 1 99 ? -1.578 5.347 -11.827 1.00 95.56 99 GLU A C 1
ATOM 767 O O . GLU A 1 99 ? -0.617 5.974 -11.387 1.00 95.56 99 GLU A O 1
ATOM 772 N N . LYS A 1 100 ? -1.536 4.761 -13.026 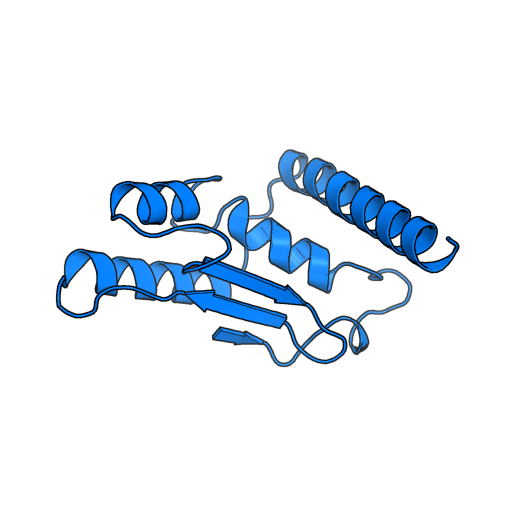1.00 94.56 100 LYS A N 1
ATOM 773 C CA . LYS A 1 100 ? -0.364 4.856 -13.893 1.00 94.56 100 LYS A CA 1
ATOM 774 C C . LYS A 1 100 ? 0.027 6.314 -14.159 1.00 94.56 100 LYS A C 1
ATOM 776 O O . LYS A 1 100 ? 1.202 6.652 -14.062 1.00 94.56 100 LYS A O 1
ATOM 781 N N . LYS A 1 101 ? -0.946 7.188 -14.438 1.00 94.44 101 LYS A N 1
ATOM 782 C CA . LYS A 1 101 ? -0.689 8.622 -14.664 1.00 94.44 101 LYS A CA 1
ATOM 783 C C . LYS A 1 101 ? -0.215 9.327 -13.397 1.00 94.44 101 LYS A C 1
ATOM 785 O O . LYS A 1 101 ? 0.633 10.208 -13.489 1.00 94.44 101 LYS A O 1
ATOM 790 N N . VAL A 1 102 ? -0.747 8.949 -12.232 1.00 94.19 102 VAL A N 1
ATOM 791 C CA . VAL A 1 102 ? -0.300 9.480 -10.933 1.00 94.19 102 VAL A CA 1
ATOM 792 C C . VAL A 1 102 ? 1.172 9.135 -10.707 1.00 94.19 102 VAL A C 1
ATOM 794 O O . VAL A 1 102 ? 1.978 10.028 -10.456 1.00 94.19 102 VAL A O 1
ATOM 797 N N . VAL A 1 103 ? 1.554 7.871 -10.894 1.00 92.31 103 VAL A N 1
ATOM 798 C CA . VAL A 1 103 ? 2.944 7.418 -10.729 1.00 92.31 103 VAL A CA 1
ATOM 799 C C . VAL A 1 103 ? 3.889 8.073 -11.746 1.00 92.31 103 VAL A C 1
ATOM 801 O O . VAL A 1 103 ? 5.007 8.457 -11.394 1.00 92.31 103 VAL A O 1
ATOM 804 N N . GLU A 1 104 ? 3.458 8.243 -12.998 1.00 91.44 104 GLU A N 1
ATOM 805 C CA . GLU A 1 104 ? 4.223 8.976 -14.019 1.00 91.44 104 GLU A CA 1
ATOM 806 C C . GLU A 1 104 ? 4.445 10.450 -13.628 1.00 91.44 104 GLU A C 1
ATOM 808 O O . GLU A 1 104 ? 5.544 10.985 -13.812 1.00 91.44 104 GLU A O 1
ATOM 813 N N . GLU A 1 105 ? 3.434 11.103 -13.051 1.00 91.69 105 GLU A N 1
ATOM 814 C CA . GLU A 1 105 ? 3.530 12.479 -12.554 1.00 91.69 105 GLU A CA 1
ATOM 815 C C . GLU A 1 105 ? 4.492 12.586 -11.363 1.00 91.69 105 GLU A C 1
ATOM 817 O O . GLU A 1 105 ? 5.358 13.463 -11.345 1.00 91.69 105 GLU A O 1
ATOM 822 N N . GLU A 1 106 ? 4.418 11.664 -10.402 1.00 90.69 106 GLU A N 1
ATOM 823 C CA . GLU A 1 106 ? 5.362 11.617 -9.282 1.00 90.69 106 GLU A CA 1
ATOM 824 C C . GLU A 1 106 ? 6.806 11.432 -9.748 1.00 90.69 106 GLU A C 1
ATOM 826 O O . GLU A 1 106 ? 7.721 12.084 -9.235 1.00 90.69 106 GLU A O 1
ATOM 831 N N . ALA A 1 107 ? 7.026 10.568 -10.742 1.00 87.38 107 ALA A N 1
ATOM 832 C CA . ALA A 1 107 ? 8.342 10.374 -11.332 1.00 87.38 107 ALA A CA 1
ATOM 833 C C . ALA A 1 107 ? 8.866 11.671 -11.968 1.00 87.38 107 ALA A C 1
ATOM 835 O O . ALA A 1 107 ? 10.043 12.000 -11.789 1.00 87.38 107 ALA A O 1
ATOM 836 N N . ARG A 1 108 ? 8.005 12.439 -12.653 1.00 88.31 108 ARG A N 1
ATOM 837 C CA . ARG A 1 108 ? 8.370 13.750 -13.214 1.00 88.31 108 ARG A CA 1
ATOM 838 C C . ARG A 1 108 ? 8.772 14.736 -12.118 1.00 88.31 108 ARG A C 1
ATOM 840 O O . ARG A 1 108 ? 9.865 15.295 -12.182 1.00 88.31 108 ARG A O 1
ATOM 847 N N . LEU A 1 109 ? 7.945 14.883 -11.085 1.00 86.62 109 LEU A N 1
ATOM 848 C CA . LEU A 1 109 ? 8.201 15.802 -9.970 1.00 86.62 109 LEU A CA 1
ATOM 849 C C . LEU A 1 109 ? 9.483 15.447 -9.203 1.00 86.62 109 LEU A C 1
ATOM 851 O O . LEU A 1 109 ? 10.239 16.338 -8.816 1.00 86.62 109 LEU A O 1
ATOM 855 N N . ARG A 1 110 ? 9.781 14.152 -9.022 1.00 81.38 110 ARG A N 1
ATOM 856 C CA . ARG A 1 110 ? 11.050 13.702 -8.420 1.00 81.38 110 ARG A CA 1
ATOM 857 C C . ARG A 1 110 ? 12.255 14.123 -9.265 1.00 81.38 110 ARG A C 1
ATOM 859 O O . ARG A 1 110 ? 13.257 14.550 -8.702 1.00 81.38 110 ARG A O 1
ATOM 866 N N . MET A 1 111 ? 12.171 14.032 -10.592 1.00 75.50 111 MET A N 1
ATOM 867 C CA . MET A 1 111 ? 13.265 14.439 -11.485 1.00 75.50 111 MET A CA 1
ATOM 868 C C . MET A 1 111 ? 13.476 15.953 -11.502 1.00 75.50 111 MET A C 1
ATOM 870 O O . MET A 1 111 ? 14.622 16.401 -11.552 1.00 75.50 111 MET A O 1
ATOM 874 N N . ASP A 1 112 ? 12.399 16.731 -11.424 1.00 75.25 112 ASP A N 1
ATOM 875 C CA . ASP A 1 112 ? 12.474 18.192 -11.367 1.00 75.25 112 ASP A CA 1
ATOM 876 C C . ASP A 1 112 ? 13.082 18.665 -10.035 1.00 75.25 112 ASP A C 1
ATOM 878 O O . ASP A 1 112 ? 13.980 19.505 -10.034 1.00 75.25 112 ASP A O 1
ATOM 882 N N . ASN A 1 113 ? 12.700 18.043 -8.915 1.00 64.38 113 ASN A N 1
ATOM 883 C CA . ASN A 1 113 ? 13.246 18.349 -7.586 1.00 64.38 113 ASN A CA 1
ATOM 884 C C . ASN A 1 113 ? 14.724 17.961 -7.408 1.00 64.38 113 ASN A C 1
ATOM 886 O O . ASN A 1 113 ? 15.388 18.492 -6.526 1.00 64.38 113 ASN A O 1
ATOM 890 N N . VAL A 1 114 ? 15.248 17.033 -8.215 1.00 63.44 114 VAL A N 1
ATOM 891 C CA . VAL A 1 114 ? 16.676 16.650 -8.213 1.00 63.44 114 VAL A CA 1
ATOM 892 C C . VAL A 1 114 ? 17.520 17.599 -9.077 1.00 63.44 114 VAL A C 1
ATOM 894 O O . VAL A 1 114 ? 18.744 17.626 -8.960 1.00 63.44 114 VAL A O 1
ATOM 897 N N . ARG A 1 115 ? 16.882 18.367 -9.968 1.00 55.97 115 ARG A N 1
ATOM 898 C CA . ARG A 1 115 ? 17.542 19.296 -10.899 1.00 55.97 115 ARG A CA 1
ATOM 899 C C . ARG A 1 115 ? 17.533 20.755 -10.430 1.00 55.97 115 ARG A C 1
ATOM 901 O O . ARG A 1 115 ? 18.160 21.576 -11.101 1.00 55.97 115 ARG A O 1
ATOM 908 N N . GLY A 1 116 ? 16.829 21.067 -9.343 1.00 46.59 116 GLY A N 1
ATOM 909 C CA . GLY A 1 116 ? 16.838 22.373 -8.669 1.00 46.59 116 GLY A CA 1
ATOM 910 C C . GLY A 1 116 ? 17.830 22.409 -7.519 1.00 46.59 116 GLY A C 1
ATOM 911 O O . GLY A 1 116 ? 18.472 23.469 -7.356 1.00 46.59 116 GLY A O 1
#

Radius of gyration: 15.15 Å; chains: 1; bounding box: 31×34×42 Å

pLDDT: mean 93.19, std 7.76, range [46.59, 98.0]